Protein 3UJ3 (pdb70)

Sequence (124 aa):
LIGYVRVATNDQNTDLQRNALVCAGCEQIFEDKLSGTRTDRPGLKRALKRLQKGDTLVVWKLDRLGRSMKHLISLVGELRERGINFRSLTDSIDTSSPMGRFFFHVMGALAEVERELIIERTMA

B-factor: mean 146.4, std 37.63, range [63.36, 263.77]

Structure (mmCIF, N/CA/C/O backbone):
data_3UJ3
#
_entry.id   3UJ3
#
_cell.length_a   116.840
_cell.length_b   116.840
_cell.length_c   117.640
_cell.angle_alpha   90.00
_cell.angle_beta   90.00
_cell.angle_gamma   120.00
#
_symmetry.space_group_name_H-M   'P 62 2 2'
#
loop_
_atom_site.group_PDB
_atom_site.id
_atom_site.type_symbol
_atom_site.label_atom_id
_atom_site.label_alt_id
_atom_site.label_comp_id
_atom_site.label_asym_id
_atom_site.label_entity_id
_atom_site.label_seq_id
_atom_site.pdbx_PDB_ins_code
_atom_site.Cartn_x
_atom_site.Cartn_y
_atom_site.Cartn_z
_atom_site.occupancy
_atom_site.B_iso_or_equiv
_atom_site.auth_seq_id
_atom_site.auth_comp_id
_atom_site.auth_asym_id
_atom_site.auth_atom_id
_atom_site.pdbx_PDB_model_num
ATOM 1 N N . LEU A 1 2 ? 34.485 31.904 79.601 1.00 102.49 2 LEU X N 1
ATOM 2 C CA . LEU A 1 2 ? 34.609 30.669 78.769 1.00 113.09 2 LEU X CA 1
ATOM 3 C C . LEU A 1 2 ? 34.724 29.374 79.584 1.00 120.49 2 LEU X C 1
ATOM 4 O O . LEU A 1 2 ? 34.333 28.313 79.103 1.00 135.31 2 LEU X O 1
ATOM 9 N N . ILE A 1 3 ? 35.264 29.456 80.803 1.00 123.28 3 ILE X N 1
ATOM 10 C CA . ILE A 1 3 ? 35.442 28.270 81.662 1.00 113.61 3 ILE X CA 1
ATOM 11 C C . ILE A 1 3 ? 34.743 28.417 83.020 1.00 125.73 3 ILE X C 1
ATOM 12 O O . ILE A 1 3 ? 34.890 29.443 83.695 1.00 118.48 3 ILE X O 1
ATOM 17 N N . GLY A 1 4 ? 34.010 27.374 83.419 1.00 152.65 4 GLY X N 1
ATOM 18 C CA . GLY A 1 4 ? 33.170 27.407 84.622 1.00 156.58 4 GLY X CA 1
ATOM 19 C C . GLY A 1 4 ? 33.630 26.594 85.822 1.00 147.60 4 GLY X C 1
ATOM 20 O O . GLY A 1 4 ? 34.352 25.600 85.676 1.00 144.62 4 GLY X O 1
ATOM 21 N N . TYR A 1 5 ? 33.191 27.028 87.008 1.00 160.06 5 TYR X N 1
ATOM 22 C CA . TYR A 1 5 ? 33.534 26.391 88.287 1.00 143.75 5 TYR X CA 1
ATOM 23 C C . TYR A 1 5 ? 32.428 26.523 89.337 1.00 139.56 5 TYR X C 1
ATOM 24 O O . TYR A 1 5 ? 31.854 27.601 89.518 1.00 118.25 5 TYR X O 1
ATOM 33 N N . VAL A 1 6 ? 32.168 25.425 90.047 1.00 135.71 6 VAL X N 1
ATOM 34 C CA . VAL A 1 6 ? 31.091 25.359 91.041 1.00 156.68 6 VAL X CA 1
ATOM 35 C C . VAL A 1 6 ? 31.571 24.765 92.378 1.00 174.78 6 VAL X C 1
ATOM 36 O O . VAL A 1 6 ? 32.372 23.826 92.396 1.00 175.63 6 VAL X O 1
ATOM 40 N N . ARG A 1 7 ? 31.084 25.330 93.486 1.00 182.80 7 ARG X N 1
ATOM 41 C CA . ARG A 1 7 ? 31.484 24.918 94.837 1.00 169.36 7 ARG X CA 1
ATOM 42 C C . ARG A 1 7 ? 30.296 24.382 95.641 1.00 174.03 7 ARG X C 1
ATOM 43 O O . ARG A 1 7 ? 29.210 24.965 95.609 1.00 173.50 7 ARG X O 1
ATOM 51 N N . VAL A 1 8 ? 30.513 23.273 96.354 1.00 195.50 8 VAL X N 1
ATOM 52 C CA . VAL A 1 8 ? 29.463 22.617 97.154 1.00 205.29 8 VAL X CA 1
ATOM 53 C C . VAL A 1 8 ? 30.042 21.798 98.327 1.00 217.00 8 VAL X C 1
ATOM 54 O O . VAL A 1 8 ? 31.235 21.477 98.339 1.00 210.07 8 VAL X O 1
ATOM 58 N N . ALA A 1 9 ? 29.189 21.465 99.299 1.00 215.99 9 ALA X N 1
ATOM 59 C CA . ALA A 1 9 ? 29.596 20.762 100.524 1.00 194.22 9 ALA X CA 1
ATOM 60 C C . ALA A 1 9 ? 29.928 19.279 100.319 1.00 201.45 9 ALA X C 1
ATOM 61 O O . ALA A 1 9 ? 31.103 18.903 100.312 1.00 212.56 9 ALA X O 1
ATOM 63 N N . THR A 1 10 ? 28.899 18.445 100.166 1.00 201.08 10 THR X N 1
ATOM 64 C CA . THR A 1 10 ? 29.086 16.998 99.986 1.00 215.55 10 THR X CA 1
ATOM 65 C C . THR A 1 10 ? 28.062 16.358 99.035 1.00 218.06 10 THR X C 1
ATOM 66 O O . THR A 1 10 ? 28.310 15.282 98.485 1.00 215.33 10 THR X O 1
ATOM 70 N N . ASN A 1 11 ? 26.922 17.023 98.849 1.00 219.68 11 ASN X N 1
ATOM 71 C CA . ASN A 1 11 ? 25.887 16.556 97.925 1.00 217.36 11 ASN X CA 1
ATOM 72 C C . ASN A 1 11 ? 26.066 17.143 96.525 1.00 215.31 11 ASN X C 1
ATOM 73 O O . ASN A 1 11 ? 26.361 18.331 96.376 1.00 220.55 11 ASN X O 1
ATOM 78 N N . ASP A 1 12 ? 25.887 16.306 95.505 1.00 220.07 12 ASP X N 1
ATOM 79 C CA . ASP A 1 12 ? 26.186 16.706 94.125 1.00 223.31 12 ASP X CA 1
ATOM 80 C C . ASP A 1 12 ? 24.984 16.706 93.166 1.00 221.21 12 ASP X C 1
ATOM 81 O O . ASP A 1 12 ? 25.154 16.575 91.950 1.00 219.77 12 ASP X O 1
ATOM 86 N N . GLN A 1 13 ? 23.779 16.850 93.713 1.00 233.01 13 GLN X N 1
ATOM 87 C CA . GLN A 1 13 ? 22.570 16.946 92.888 1.00 220.35 13 GLN X CA 1
ATOM 88 C C . GLN A 1 13 ? 22.200 18.397 92.581 1.00 201.26 13 GLN X C 1
ATOM 89 O O . GLN A 1 13 ? 21.599 18.687 91.545 1.00 193.26 13 GLN X O 1
ATOM 95 N N . ASN A 1 14 ? 22.567 19.296 93.491 1.00 202.52 14 ASN X N 1
ATOM 96 C CA . ASN A 1 14 ? 22.327 20.729 93.329 1.00 195.52 14 ASN X CA 1
ATOM 97 C C . ASN A 1 14 ? 23.225 21.370 92.272 1.00 193.92 14 ASN X C 1
ATOM 98 O O . ASN A 1 14 ? 22.812 22.309 91.588 1.00 190.14 14 ASN X O 1
ATOM 103 N N . THR A 1 15 ? 24.448 20.856 92.146 1.00 191.10 15 THR X N 1
ATOM 104 C CA . THR A 1 15 ? 25.400 21.340 91.141 1.00 184.54 15 THR X CA 1
ATOM 105 C C . THR A 1 15 ? 24.970 21.006 89.713 1.00 179.90 15 THR X C 1
ATOM 106 O O . THR A 1 15 ? 25.404 21.659 88.766 1.00 165.87 15 THR X O 1
ATOM 110 N N . ASP A 1 16 ? 24.125 19.985 89.576 1.00 182.10 16 ASP X N 1
ATOM 111 C CA . ASP A 1 16 ? 23.615 19.552 88.277 1.00 187.86 16 ASP X CA 1
ATOM 112 C C . ASP A 1 16 ? 22.768 20.631 87.607 1.00 198.24 16 ASP X C 1
ATOM 113 O O . ASP A 1 16 ? 22.810 20.785 86.385 1.00 217.90 16 ASP X O 1
ATOM 118 N N . LEU A 1 17 ? 22.006 21.372 88.410 1.00 195.48 17 LEU X N 1
ATOM 119 C CA . LEU A 1 17 ? 21.216 22.495 87.904 1.00 198.13 17 LEU X CA 1
ATOM 120 C C . LEU A 1 17 ? 21.975 23.826 87.960 1.00 184.36 17 LEU X C 1
ATOM 121 O O . LEU A 1 17 ? 21.514 24.832 87.415 1.00 192.38 17 LEU X O 1
ATOM 126 N N . GLN A 1 18 ? 23.134 23.827 88.619 1.00 160.31 18 GLN X N 1
ATOM 127 C CA . GLN A 1 18 ? 24.085 24.930 88.491 1.00 149.94 18 GLN X CA 1
ATOM 128 C C . GLN A 1 18 ? 24.806 24.792 87.155 1.00 150.89 18 GLN X C 1
ATOM 129 O O . GLN A 1 18 ? 24.843 25.727 86.353 1.00 134.34 18 GLN X O 1
ATOM 135 N N . ARG A 1 19 ? 25.357 23.600 86.936 1.00 145.57 19 ARG X N 1
ATOM 136 C CA . ARG A 1 19 ? 26.030 23.212 85.702 1.00 144.62 19 ARG X CA 1
ATOM 137 C C . ARG A 1 19 ? 25.177 23.526 84.476 1.00 155.30 19 ARG X C 1
ATOM 138 O O . ARG A 1 19 ? 25.681 24.062 83.487 1.00 152.30 19 ARG X O 1
ATOM 146 N N . ASN A 1 20 ? 23.888 23.191 84.557 1.00 154.53 20 ASN X N 1
ATOM 147 C CA . ASN A 1 20 ? 22.918 23.458 83.493 1.00 170.36 20 ASN X CA 1
ATOM 148 C C . ASN A 1 20 ? 22.885 24.923 83.059 1.00 172.76 20 ASN X C 1
ATOM 149 O O . ASN A 1 20 ? 22.977 25.226 81.866 1.00 181.25 20 ASN X O 1
ATOM 154 N N . ALA A 1 21 ? 22.763 25.821 84.036 1.00 172.02 21 ALA X N 1
ATOM 155 C CA . ALA A 1 21 ? 22.664 27.256 83.772 1.00 160.83 21 ALA X CA 1
ATOM 156 C C . ALA A 1 21 ? 23.997 27.873 83.354 1.00 149.30 21 ALA X C 1
ATOM 157 O O . ALA A 1 21 ? 24.019 28.893 82.666 1.00 156.81 21 ALA X O 1
ATOM 159 N N . LEU A 1 22 ? 25.099 27.255 83.776 1.00 143.55 22 LEU X N 1
ATOM 160 C CA . LEU A 1 22 ? 26.432 27.676 83.350 1.00 130.48 22 LEU X CA 1
ATOM 161 C C . LEU A 1 22 ? 26.597 27.437 81.855 1.00 135.08 22 LEU X C 1
ATOM 162 O O . LEU A 1 22 ? 26.958 28.351 81.109 1.00 131.48 22 LEU X O 1
ATOM 167 N N . VAL A 1 23 ? 26.323 26.204 81.432 1.00 136.55 23 VAL X N 1
ATOM 168 C CA . VAL A 1 23 ? 26.365 25.811 80.026 1.00 137.57 23 VAL X CA 1
ATOM 169 C C . VAL A 1 23 ? 25.508 26.754 79.179 1.00 129.73 23 VAL X C 1
ATOM 170 O O . VAL A 1 23 ? 25.984 27.296 78.180 1.00 142.93 23 VAL X O 1
ATOM 174 N N . CYS A 1 24 ? 24.259 26.958 79.599 1.00 136.40 24 CYS X N 1
ATOM 175 C CA . CYS A 1 24 ? 23.332 27.869 78.922 1.00 142.49 24 CYS X CA 1
ATOM 176 C C . CYS A 1 24 ? 23.868 29.295 78.817 1.00 145.96 24 CYS X C 1
ATOM 177 O O . CYS A 1 24 ? 23.603 29.990 77.835 1.00 166.75 24 CYS X O 1
ATOM 180 N N . ALA A 1 25 ? 24.621 29.720 79.830 1.00 145.58 25 ALA X N 1
ATOM 181 C CA . ALA A 1 25 ? 25.227 31.050 79.848 1.00 145.21 25 ALA X CA 1
ATOM 182 C C . ALA A 1 25 ? 26.452 31.140 78.938 1.00 138.98 25 ALA X C 1
ATOM 183 O O . ALA A 1 25 ? 27.010 32.224 78.746 1.00 144.25 25 ALA X O 1
ATOM 185 N N . GLY A 1 26 ? 26.868 30.000 78.390 1.00 137.01 26 GLY X N 1
ATOM 186 C CA . GLY A 1 26 ? 27.945 29.960 77.406 1.00 149.75 26 GLY X CA 1
ATOM 187 C C . GLY A 1 26 ? 29.323 29.797 78.011 1.00 155.88 26 GLY X C 1
ATOM 188 O O . GLY A 1 26 ? 30.019 30.784 78.276 1.00 144.27 26 GLY X O 1
ATOM 189 N N . CYS A 1 27 ? 29.712 28.544 78.227 1.00 154.48 27 CYS X N 1
ATOM 190 C CA . CYS A 1 27 ? 31.046 28.208 78.716 1.00 145.12 27 CYS X CA 1
ATOM 191 C C . CYS A 1 27 ? 31.458 26.823 78.226 1.00 133.00 27 CYS X C 1
ATOM 192 O O . CYS A 1 27 ? 30.617 26.038 77.785 1.00 139.02 27 CYS X O 1
ATOM 195 N N . GLU A 1 28 ? 32.752 26.529 78.318 1.00 134.13 28 GLU X N 1
ATOM 196 C CA . GLU A 1 28 ? 33.324 25.349 77.681 1.00 140.01 28 GLU X CA 1
ATOM 197 C C . GLU A 1 28 ? 33.520 24.170 78.637 1.00 140.14 28 GLU X C 1
ATOM 198 O O . GLU A 1 28 ? 32.953 23.098 78.420 1.00 142.48 28 GLU X O 1
ATOM 204 N N . GLN A 1 29 ? 34.302 24.370 79.697 1.00 148.04 29 GLN X N 1
ATOM 205 C CA . GLN A 1 29 ? 34.753 23.251 80.532 1.00 153.38 29 GLN X CA 1
ATOM 206 C C . GLN A 1 29 ? 34.162 23.208 81.952 1.00 150.98 29 GLN X C 1
ATOM 207 O O . GLN A 1 29 ? 33.612 24.198 82.448 1.00 147.67 29 GLN X O 1
ATOM 213 N N . ILE A 1 30 ? 34.301 22.046 82.592 1.00 172.48 30 ILE X N 1
ATOM 214 C CA . ILE A 1 30 ? 33.680 21.749 83.885 1.00 178.32 30 ILE X CA 1
ATOM 215 C C . ILE A 1 30 ? 34.698 21.654 85.035 1.00 168.77 30 ILE X C 1
ATOM 216 O O . ILE A 1 30 ? 35.758 21.039 84.889 1.00 188.95 30 ILE X O 1
ATOM 221 N N . PHE A 1 31 ? 34.362 22.277 86.167 1.00 170.47 31 PHE X N 1
ATOM 222 C CA . PHE A 1 31 ? 35.144 22.175 87.407 1.00 174.63 31 PHE X CA 1
ATOM 223 C C . PHE A 1 31 ? 34.258 22.220 88.659 1.00 192.27 31 PHE X C 1
ATOM 224 O O . PHE A 1 31 ? 33.484 23.162 88.843 1.00 191.71 31 PHE X O 1
ATOM 232 N N . GLU A 1 32 ? 34.380 21.204 89.515 1.00 198.96 32 GLU X N 1
ATOM 233 C CA . GLU A 1 32 ? 33.620 21.144 90.774 1.00 194.54 32 GLU X CA 1
ATOM 234 C C . GLU A 1 32 ? 34.437 20.573 91.942 1.00 199.94 32 GLU X C 1
ATOM 235 O O . GLU A 1 32 ? 35.195 19.617 91.765 1.00 214.35 32 GLU X O 1
ATOM 241 N N . ASP 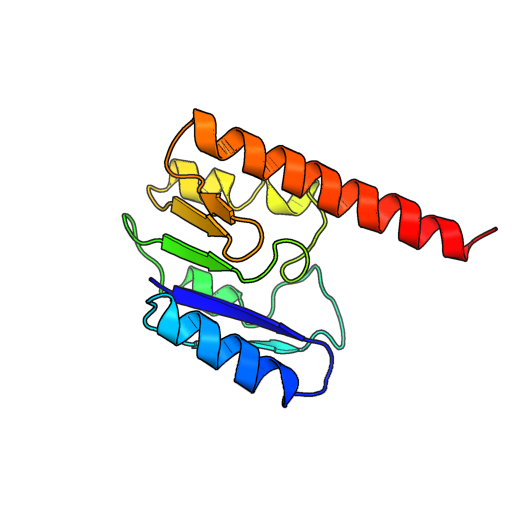A 1 33 ? 34.272 21.168 93.126 1.00 198.78 33 ASP X N 1
ATOM 242 C CA . ASP A 1 33 ? 35.062 20.810 94.315 1.00 188.64 33 ASP X CA 1
ATOM 243 C C . ASP A 1 33 ? 34.229 20.392 95.531 1.00 179.63 33 ASP X C 1
ATOM 244 O O . ASP A 1 33 ? 33.043 20.714 95.631 1.00 176.86 33 ASP X O 1
ATOM 249 N N . LYS A 1 34 ? 34.877 19.676 96.450 1.00 183.14 34 LYS X N 1
ATOM 250 C CA . LYS A 1 34 ? 34.320 19.369 97.767 1.00 179.78 34 LYS X CA 1
ATOM 251 C C . LYS A 1 34 ? 34.658 20.491 98.750 1.00 171.44 34 LYS X C 1
ATOM 252 O O . LYS A 1 34 ? 35.684 21.159 98.610 1.00 158.87 34 LYS X O 1
ATOM 258 N N . LEU A 1 35 ? 33.800 20.687 99.747 1.00 177.46 35 LEU X N 1
ATOM 259 C CA . LEU A 1 35 ? 34.046 21.690 100.781 1.00 187.56 35 LEU X CA 1
ATOM 260 C C . LEU A 1 35 ? 34.439 21.029 102.105 1.00 200.84 35 LEU X C 1
ATOM 261 O O . LEU A 1 35 ? 34.795 21.710 103.071 1.00 218.60 35 LEU X O 1
ATOM 266 N N . SER A 1 36 ? 34.387 19.697 102.133 1.00 206.55 36 SER X N 1
ATOM 267 C CA . SER A 1 36 ? 34.753 18.915 103.315 1.00 220.35 36 SER X CA 1
ATOM 268 C C . SER A 1 36 ? 36.257 18.983 103.595 1.00 230.98 36 SER X C 1
ATOM 269 O O . SER A 1 36 ? 37.054 18.268 102.979 1.00 239.82 36 SER X O 1
ATOM 272 N N . GLY A 1 37 ? 36.628 19.858 104.527 1.00 234.67 37 GLY X N 1
ATOM 273 C CA . GLY A 1 37 ? 38.027 20.102 104.871 1.00 232.67 37 GLY X CA 1
ATOM 274 C C . GLY A 1 37 ? 38.300 21.582 105.059 1.00 228.73 37 GLY X C 1
ATOM 275 O O . GLY A 1 37 ? 38.256 22.091 106.182 1.00 234.94 37 GLY X O 1
ATOM 276 N N . THR A 1 38 ? 38.579 22.270 103.951 1.00 225.55 38 THR X N 1
ATOM 277 C CA . THR A 1 38 ? 38.842 23.715 103.946 1.00 230.13 38 THR X CA 1
ATOM 278 C C . THR A 1 38 ? 38.183 24.394 102.740 1.00 228.32 38 THR X C 1
ATOM 279 O O . THR A 1 38 ? 38.216 23.860 101.628 1.00 220.02 38 THR X O 1
ATOM 283 N N . ARG A 1 39 ? 37.587 25.567 102.964 1.00 229.89 39 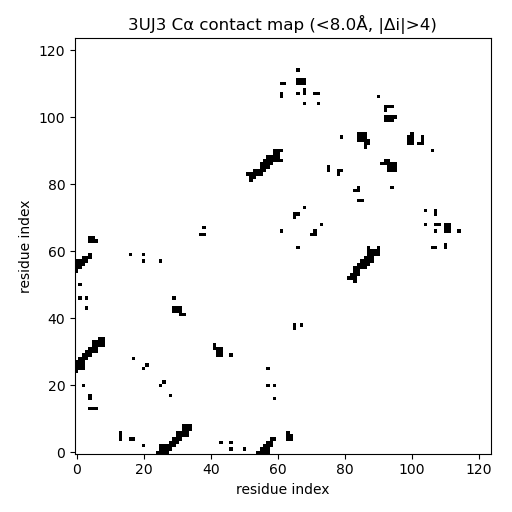ARG X N 1
ATOM 284 C CA . ARG A 1 39 ? 36.940 26.325 101.883 1.00 214.49 39 ARG X CA 1
ATOM 285 C C . ARG A 1 39 ? 37.774 27.517 101.388 1.00 223.33 39 ARG X C 1
ATOM 286 O O . ARG A 1 39 ? 37.403 28.184 100.414 1.00 240.69 39 ARG X O 1
ATOM 294 N N . THR A 1 40 ? 38.894 27.776 102.063 1.00 240.93 40 THR X N 1
ATOM 295 C CA . THR A 1 40 ? 39.832 28.830 101.655 1.00 224.65 40 THR X CA 1
ATOM 296 C C . THR A 1 40 ? 41.186 28.273 101.176 1.00 225.82 40 THR X C 1
ATOM 297 O O . THR A 1 40 ? 42.096 29.036 100.835 1.00 243.41 40 THR X O 1
ATOM 301 N N . ASP A 1 41 ? 41.303 26.944 101.150 1.00 221.10 41 ASP X N 1
ATOM 302 C CA . ASP A 1 41 ? 42.430 26.261 100.511 1.00 203.99 41 ASP X CA 1
ATOM 303 C C . ASP A 1 41 ? 41.943 25.533 99.256 1.00 194.61 41 ASP X C 1
ATOM 304 O O . ASP A 1 41 ? 41.225 24.532 99.345 1.00 202.81 41 ASP X O 1
ATOM 309 N N . ARG A 1 42 ? 42.345 26.042 98.093 1.00 197.70 42 ARG X N 1
ATOM 310 C CA . ARG A 1 42 ? 41.837 25.556 96.805 1.00 182.68 42 ARG X CA 1
ATOM 311 C C . ARG A 1 42 ? 42.281 24.130 96.458 1.00 187.11 42 ARG X C 1
ATOM 312 O O . ARG A 1 42 ? 43.471 23.811 96.519 1.00 182.07 42 ARG X O 1
ATOM 320 N N . PRO A 1 43 ? 41.310 23.268 96.105 1.00 182.31 43 PRO X N 1
ATOM 321 C CA . PRO A 1 43 ? 41.537 21.867 95.774 1.00 158.03 43 PRO X CA 1
ATOM 322 C C . PRO A 1 43 ? 41.657 21.639 94.272 1.00 133.61 43 PRO X C 1
ATOM 323 O O . PRO A 1 43 ? 42.759 21.700 93.729 1.00 141.51 43 PRO X O 1
ATOM 327 N N . GLY A 1 44 ? 40.530 21.379 93.614 1.00 137.36 44 GLY X N 1
ATOM 328 C CA . GLY A 1 44 ? 40.494 21.198 92.163 1.00 137.63 44 GLY X CA 1
ATOM 329 C C . GLY A 1 44 ? 40.225 22.490 91.411 1.00 117.72 44 GLY X C 1
ATOM 330 O O . GLY A 1 44 ? 39.808 22.467 90.254 1.00 119.13 44 GLY X O 1
ATOM 331 N N . LEU A 1 45 ? 40.442 23.616 92.087 1.00 130.81 45 LEU X N 1
ATOM 332 C CA . LEU A 1 45 ? 40.408 24.932 91.459 1.00 115.02 45 LEU X CA 1
ATOM 333 C C . LEU A 1 45 ? 41.784 25.209 90.873 1.00 99.92 45 LEU X C 1
ATOM 334 O O . LEU A 1 45 ? 41.927 25.992 89.935 1.00 103.56 45 LEU X O 1
ATOM 339 N N . LYS A 1 46 ? 42.794 24.556 91.446 1.00 109.10 46 LYS X N 1
ATOM 340 C CA . LYS A 1 46 ? 44.170 24.645 90.967 1.00 114.89 46 LYS X CA 1
ATOM 341 C C . LYS A 1 46 ? 44.265 24.286 89.484 1.00 119.01 46 LYS X C 1
ATOM 342 O O . LYS A 1 46 ? 45.012 24.924 88.736 1.00 119.56 46 LYS X O 1
ATOM 348 N N . ARG A 1 47 ? 43.496 23.278 89.067 1.00 114.66 47 ARG X N 1
ATOM 349 C CA . ARG A 1 47 ? 43.413 22.885 87.657 1.00 103.83 47 ARG X CA 1
ATOM 350 C C . ARG A 1 47 ? 42.717 23.928 86.774 1.00 102.83 47 ARG X C 1
ATOM 351 O O . ARG A 1 47 ? 42.945 23.965 85.560 1.00 120.90 47 ARG X O 1
ATOM 359 N N . ALA A 1 48 ? 41.873 24.766 87.376 1.00 96.58 48 ALA X N 1
ATOM 360 C CA . ALA A 1 48 ? 41.191 25.834 86.638 1.00 102.12 48 ALA X CA 1
ATOM 361 C C . ALA A 1 48 ? 42.151 26.969 86.279 1.00 97.14 48 ALA X C 1
ATOM 362 O O . ALA A 1 48 ? 41.985 27.635 85.258 1.00 123.69 48 ALA X O 1
ATOM 364 N N . LEU A 1 49 ? 43.152 27.178 87.127 1.00 101.96 49 LEU X N 1
ATOM 365 C CA . LEU A 1 49 ? 44.198 28.159 86.870 1.00 104.98 49 LEU X CA 1
ATOM 366 C C . LEU A 1 49 ? 45.171 27.629 85.819 1.00 104.13 49 LEU X C 1
ATOM 367 O O . LEU A 1 49 ? 45.836 28.405 85.132 1.00 123.99 49 LEU X O 1
ATOM 372 N N . LYS A 1 50 ? 45.239 26.302 85.704 1.00 99.25 50 LYS X N 1
ATOM 373 C CA . LYS A 1 50 ? 46.116 25.621 84.751 1.00 104.52 50 LYS X CA 1
ATOM 374 C C . LYS A 1 50 ? 45.591 25.752 83.319 1.00 114.48 50 LYS X C 1
ATOM 375 O O . LYS A 1 50 ? 46.295 26.254 82.440 1.00 134.97 50 LYS X O 1
ATOM 381 N N . ARG A 1 51 ? 44.355 25.306 83.099 1.00 112.70 51 ARG X N 1
ATOM 382 C CA . ARG A 1 51 ? 43.730 25.334 81.772 1.00 117.86 51 ARG X CA 1
ATOM 383 C C . ARG A 1 51 ? 43.121 26.702 81.406 1.00 129.46 51 ARG X C 1
ATOM 384 O O . ARG A 1 51 ? 42.081 26.765 80.741 1.00 147.81 51 ARG X O 1
ATOM 392 N N . LEU A 1 52 ? 43.773 27.788 81.824 1.00 111.32 52 LEU X N 1
ATOM 393 C CA . LEU A 1 52 ? 43.280 29.141 81.543 1.00 113.06 52 LEU X CA 1
ATOM 394 C C . LEU A 1 52 ? 44.370 30.045 80.960 1.00 122.12 52 LEU X C 1
ATOM 395 O O . LEU A 1 52 ? 45.483 30.105 81.493 1.00 124.24 52 LEU X O 1
ATOM 400 N N . GLN A 1 53 ? 44.041 30.746 79.872 1.00 135.38 53 GLN X N 1
ATOM 401 C CA . GLN A 1 53 ? 45.005 31.608 79.171 1.00 127.58 53 GLN X CA 1
ATOM 402 C C . GLN A 1 53 ? 44.471 33.014 78.864 1.00 124.49 53 GLN X C 1
ATOM 403 O O . GLN A 1 53 ? 43.254 33.242 78.866 1.00 115.94 53 GLN X O 1
ATOM 409 N N . LYS A 1 54 ? 45.401 33.933 78.583 1.00 131.51 54 LYS X N 1
ATOM 410 C CA . LYS A 1 54 ? 45.111 35.355 78.350 1.00 117.84 54 LYS X CA 1
ATOM 411 C C . LYS A 1 54 ? 43.961 35.591 77.369 1.00 119.39 54 LYS X C 1
ATOM 412 O O . LYS A 1 54 ? 43.833 34.886 76.367 1.00 115.36 54 LYS X O 1
ATOM 418 N N . GLY A 1 55 ? 43.127 36.581 77.678 1.00 108.62 55 GLY X N 1
ATOM 419 C CA . GLY A 1 55 ? 41.985 36.933 76.839 1.00 120.26 55 GLY X CA 1
ATOM 420 C C . GLY A 1 55 ? 40.704 36.225 77.238 1.00 134.72 55 GLY X C 1
ATOM 421 O O . GLY A 1 55 ? 39.610 36.782 77.099 1.00 144.63 55 GLY X O 1
ATOM 422 N N . ASP A 1 56 ? 40.844 34.997 77.740 1.00 123.83 56 ASP X N 1
ATOM 423 C CA . ASP A 1 56 ? 39.708 34.170 78.148 1.00 114.64 56 ASP X CA 1
ATOM 424 C C . ASP A 1 56 ? 39.041 34.751 79.397 1.00 105.66 56 ASP X C 1
ATOM 425 O O . ASP A 1 56 ? 39.515 35.750 79.944 1.00 122.04 56 ASP X O 1
ATOM 430 N N . THR A 1 57 ? 37.941 34.143 79.841 1.00 105.75 57 THR X N 1
ATOM 431 C CA . THR A 1 57 ? 37.224 34.637 81.027 1.00 107.61 57 THR X CA 1
ATOM 432 C C . THR A 1 57 ? 36.877 33.574 82.070 1.00 114.17 57 THR X C 1
ATOM 433 O O . THR A 1 57 ? 37.168 32.386 81.890 1.00 126.49 57 THR X O 1
ATOM 437 N N . LEU A 1 58 ? 36.257 34.021 83.163 1.00 122.44 58 LEU X N 1
ATOM 438 C CA . LEU A 1 58 ? 35.874 33.153 84.274 1.00 116.04 58 LEU X CA 1
ATOM 439 C C . LEU A 1 58 ? 34.375 33.152 84.534 1.00 115.05 58 LEU X C 1
ATOM 440 O O . LEU A 1 58 ? 33.722 34.199 84.494 1.00 122.64 58 LEU X O 1
ATOM 445 N N . VAL A 1 59 ? 33.846 31.966 84.819 1.00 128.09 59 VAL X N 1
ATOM 446 C CA . VAL A 1 59 ? 32.416 31.782 85.057 1.00 131.18 59 VAL X CA 1
ATOM 447 C C . VAL A 1 59 ? 32.155 31.486 86.535 1.00 134.53 59 VAL X C 1
ATOM 448 O O . VAL A 1 59 ? 32.717 30.544 87.103 1.00 155.43 59 VAL X O 1
ATOM 452 N N . VAL A 1 60 ? 31.306 32.310 87.147 1.00 140.59 60 VAL X N 1
ATOM 453 C CA . VAL A 1 60 ? 30.922 32.153 88.547 1.00 133.48 60 VAL X CA 1
ATOM 454 C C . VAL A 1 60 ? 29.436 32.443 88.735 1.00 124.16 60 VAL X C 1
ATOM 455 O O . VAL A 1 60 ? 28.947 33.510 88.352 1.00 132.59 60 VAL X O 1
ATOM 459 N N . TRP A 1 61 ? 28.730 31.473 89.313 1.00 124.07 61 TRP X N 1
ATOM 460 C CA . TRP A 1 61 ? 27.325 31.627 89.678 1.00 126.47 61 TRP X CA 1
ATOM 461 C C . TRP A 1 61 ? 27.181 32.726 90.702 1.00 139.16 61 TRP X C 1
ATOM 462 O O . TR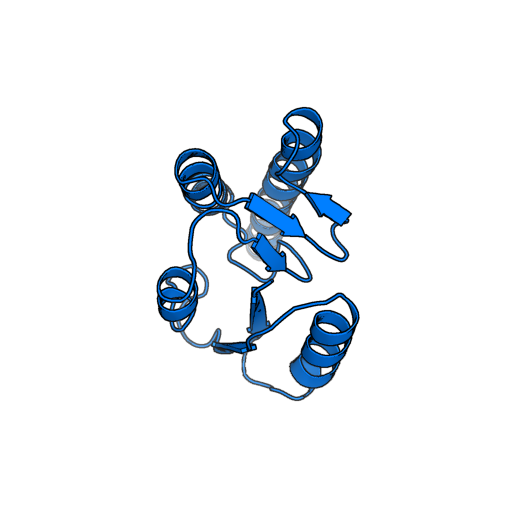P A 1 61 ? 26.576 33.764 90.424 1.00 145.20 61 TRP X O 1
ATOM 473 N N . LYS A 1 62 ? 27.749 32.506 91.888 1.00 143.30 62 LYS X N 1
ATOM 474 C CA . LYS A 1 62 ? 27.777 33.505 92.959 1.00 132.93 62 LYS X CA 1
ATOM 475 C C . LYS A 1 62 ? 29.177 33.643 93.560 1.00 123.24 62 LYS X C 1
ATOM 476 O O . LYS A 1 62 ? 29.874 32.639 93.777 1.00 121.96 62 LYS X O 1
ATOM 482 N N . LEU A 1 63 ? 29.576 34.891 93.819 1.00 114.02 63 LEU X N 1
ATOM 483 C CA . LEU A 1 63 ? 30.877 35.209 94.423 1.00 113.83 63 LEU X CA 1
ATOM 484 C C . LEU A 1 63 ? 31.137 34.429 95.708 1.00 128.80 63 LEU X C 1
ATOM 485 O O . LEU A 1 63 ? 32.254 33.954 95.947 1.00 117.62 63 LEU X O 1
ATOM 490 N N . ASP A 1 64 ? 30.090 34.319 96.525 1.00 130.17 64 ASP X N 1
ATOM 491 C CA . ASP A 1 64 ? 30.135 33.617 97.804 1.00 126.54 64 ASP X CA 1
ATOM 492 C C . ASP A 1 64 ? 30.601 32.174 97.648 1.00 138.61 64 ASP X C 1
ATOM 493 O O . ASP A 1 64 ? 31.462 31.7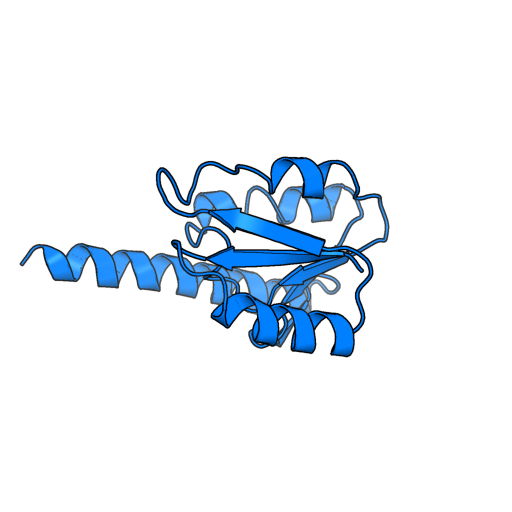09 98.402 1.00 132.37 64 ASP X O 1
ATOM 498 N N . ARG A 1 65 ? 30.045 31.478 96.658 1.00 134.83 65 ARG X N 1
ATOM 499 C CA . ARG A 1 65 ? 30.456 30.112 96.358 1.00 135.90 65 ARG X CA 1
ATOM 500 C C . ARG A 1 65 ? 31.773 30.126 95.587 1.00 135.74 65 ARG X C 1
ATOM 501 O O . ARG A 1 65 ? 31.810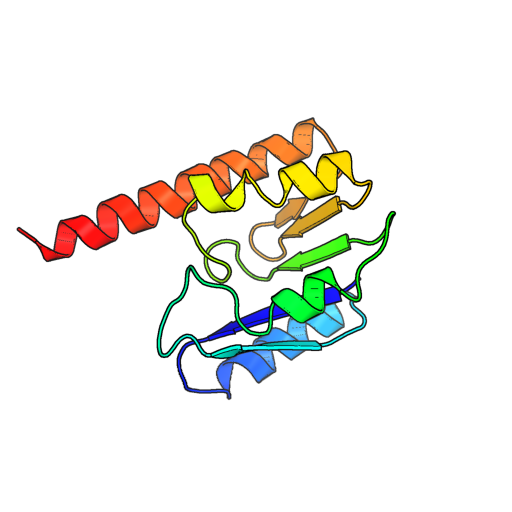 29.830 94.397 1.00 122.72 65 ARG X O 1
ATOM 509 N N . LEU A 1 66 ?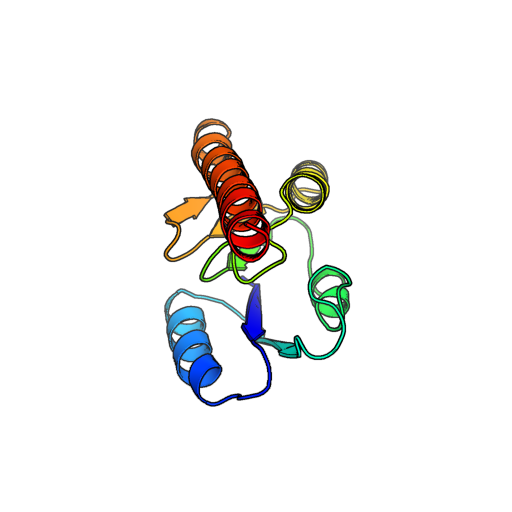 32.847 30.481 96.295 1.00 158.14 66 LEU X N 1
ATOM 510 C CA . LEU A 1 66 ? 34.180 30.649 95.711 1.00 137.77 66 LEU X CA 1
ATOM 511 C C . LEU A 1 66 ? 35.280 30.755 96.780 1.00 156.25 66 LEU X C 1
ATOM 512 O O . LEU A 1 66 ? 36.383 30.224 96.591 1.00 141.48 66 LEU X O 1
ATOM 517 N N . GLY A 1 67 ? 34.980 31.449 97.882 1.00 184.00 67 GLY X N 1
ATOM 518 C CA . GLY A 1 67 ? 35.945 31.661 98.973 1.00 174.73 67 GLY X CA 1
ATOM 519 C C . GLY A 1 67 ? 35.524 32.693 100.014 1.00 158.90 67 GLY X C 1
ATOM 520 O O . GLY A 1 67 ? 35.837 32.547 101.203 1.00 154.99 67 GLY X O 1
ATOM 521 N N . ARG A 1 68 ? 34.844 33.745 99.544 1.00 163.67 68 ARG X N 1
ATOM 522 C CA . ARG A 1 68 ? 34.197 34.786 100.375 1.00 139.51 68 ARG X CA 1
ATOM 523 C C . ARG A 1 68 ? 35.137 35.808 101.035 1.00 117.43 68 ARG X C 1
ATOM 524 O O . ARG A 1 68 ? 34.802 36.994 101.126 1.00 108.70 68 ARG X O 1
ATOM 532 N N . SER A 1 69 ? 36.293 35.340 101.499 1.00 131.87 69 SER X N 1
ATOM 533 C CA . SER A 1 69 ? 37.302 36.196 102.124 1.00 122.78 69 SER X CA 1
ATOM 534 C C . SER A 1 69 ? 37.871 37.189 101.111 1.00 113.52 69 SER X C 1
ATOM 535 O O . SER A 1 69 ? 38.740 36.826 100.306 1.00 116.85 69 SER X O 1
ATOM 538 N N . MET A 1 70 ? 37.383 38.433 101.151 1.00 114.65 70 MET X N 1
ATOM 539 C CA . MET A 1 70 ? 37.728 39.432 100.121 1.00 117.01 70 MET X CA 1
ATOM 540 C C . MET A 1 70 ? 39.208 39.844 100.119 1.00 116.68 70 MET X C 1
ATOM 541 O O . MET A 1 70 ? 39.712 40.354 99.115 1.00 126.65 70 MET X O 1
ATOM 546 N N . LYS A 1 71 ? 39.894 39.628 101.240 1.00 124.81 71 LYS X N 1
ATOM 547 C CA . LYS A 1 71 ? 41.347 39.790 101.291 1.00 132.10 71 LYS X CA 1
ATOM 548 C C . LYS A 1 71 ? 41.988 38.792 100.326 1.00 129.48 71 LYS X C 1
ATOM 549 O O . LYS A 1 71 ? 42.875 39.147 99.535 1.00 119.25 71 LYS X O 1
ATOM 555 N N . HIS A 1 72 ? 41.505 37.551 100.393 1.00 129.42 72 HIS X N 1
ATOM 556 C CA . HIS A 1 72 ? 41.976 36.463 99.549 1.00 134.06 72 HIS X CA 1
ATOM 557 C C . HIS A 1 72 ? 41.409 36.549 98.147 1.00 128.85 72 HIS X C 1
ATOM 558 O O . HIS A 1 72 ? 42.075 36.165 97.181 1.00 134.90 72 HIS X O 1
ATOM 565 N N . LEU A 1 73 ? 40.182 37.059 98.019 1.00 127.68 73 LEU X N 1
ATOM 566 C CA . LEU A 1 73 ? 39.536 37.204 96.708 1.00 113.33 73 LEU X CA 1
ATOM 567 C C . LEU A 1 73 ? 40.212 38.247 95.822 1.00 112.01 73 LEU X C 1
ATOM 568 O O . LEU A 1 73 ? 40.825 37.894 94.814 1.00 116.46 73 LEU X O 1
ATOM 573 N N . ILE A 1 74 ? 40.104 39.521 96.206 1.00 107.05 74 ILE X N 1
ATOM 574 C CA . ILE A 1 74 ? 40.742 40.631 95.482 1.00 114.28 74 ILE X CA 1
ATOM 575 C C . ILE A 1 74 ? 42.187 40.303 95.080 1.00 119.99 74 ILE X C 1
ATOM 576 O O . ILE A 1 74 ? 42.587 40.536 93.936 1.00 123.20 74 ILE X O 1
ATOM 581 N N . SER A 1 75 ? 42.950 39.736 96.012 1.00 123.88 75 SER X N 1
ATOM 582 C CA . SER A 1 75 ? 44.339 39.364 95.753 1.00 137.15 75 SER X CA 1
ATOM 583 C C . SER A 1 75 ? 44.436 38.036 94.988 1.00 139.86 75 SER X C 1
ATOM 584 O O . SER A 1 75 ? 45.107 37.096 95.425 1.00 139.75 75 SER X O 1
ATOM 587 N N . LEU A 1 76 ? 43.763 37.976 93.840 1.00 123.52 76 LEU X N 1
ATOM 588 C CA . LEU A 1 76 ? 43.715 36.775 93.002 1.00 125.21 76 LEU X CA 1
ATOM 589 C C . LEU A 1 76 ? 43.134 37.125 91.636 1.00 113.44 76 LEU X C 1
ATOM 590 O O . LEU A 1 76 ? 43.769 36.910 90.599 1.00 108.75 76 LEU X O 1
ATOM 595 N N . VAL A 1 77 ? 41.912 37.650 91.657 1.00 106.79 77 VAL X N 1
ATOM 596 C CA . VAL A 1 77 ? 41.242 38.146 90.463 1.00 105.98 77 VAL X CA 1
ATOM 597 C C . VAL A 1 77 ? 42.020 39.334 89.890 1.00 116.90 77 VAL X C 1
ATOM 598 O O . VAL A 1 77 ? 42.182 39.450 88.673 1.00 116.53 77 VAL X O 1
ATOM 602 N N . GLY A 1 78 ? 42.518 40.194 90.780 1.00 113.77 78 GLY X N 1
ATOM 603 C CA . GLY A 1 78 ? 43.351 41.329 90.396 1.00 119.68 78 GLY X CA 1
ATOM 604 C C . GLY A 1 78 ? 44.674 40.909 89.774 1.00 122.86 78 GLY X C 1
ATOM 605 O O . GLY A 1 78 ? 45.310 41.692 89.061 1.00 117.80 78 GLY X O 1
ATOM 606 N N . GLU A 1 79 ? 45.090 39.674 90.051 1.00 119.87 79 GLU X N 1
ATOM 607 C CA . GLU A 1 79 ? 46.302 39.116 89.458 1.00 116.31 79 GLU X CA 1
ATOM 608 C C . GLU A 1 79 ? 46.061 38.704 88.004 1.00 114.03 79 GLU X C 1
ATOM 609 O O . GLU A 1 79 ? 46.969 38.776 87.172 1.00 122.82 79 GLU X O 1
ATOM 615 N N . LEU A 1 80 ? 44.837 38.267 87.711 1.00 109.10 80 LEU X N 1
ATOM 616 C CA . LEU A 1 80 ? 44.429 37.952 86.342 1.00 108.22 80 LEU X CA 1
ATOM 617 C C . LEU A 1 80 ? 44.251 39.235 85.552 1.00 108.83 80 LEU X C 1
ATOM 618 O O . LEU A 1 80 ? 44.590 39.303 84.372 1.00 116.22 80 LEU X O 1
ATOM 623 N N . ARG A 1 81 ? 43.697 40.240 86.224 1.00 112.49 81 ARG X N 1
ATOM 624 C CA . ARG A 1 81 ? 43.555 41.590 85.699 1.00 122.54 81 ARG X CA 1
ATOM 625 C C . ARG A 1 81 ? 44.881 42.096 85.122 1.00 132.64 81 ARG X C 1
ATOM 626 O O . ARG A 1 81 ? 44.897 42.773 84.092 1.00 151.96 81 ARG X O 1
ATOM 634 N N . GLU A 1 82 ? 45.984 41.754 85.789 1.00 138.45 82 GLU X N 1
ATOM 635 C CA . GLU A 1 82 ? 47.329 42.096 85.318 1.00 137.50 82 GLU X CA 1
ATOM 636 C C . GLU A 1 82 ? 48.000 40.927 84.589 1.00 123.16 82 GLU X C 1
ATOM 637 O O . GLU A 1 82 ? 49.197 40.970 84.296 1.00 125.20 82 GLU X O 1
ATOM 643 N N . ARG A 1 83 ? 47.218 39.888 84.305 1.00 115.14 83 ARG X N 1
ATOM 644 C CA . ARG A 1 83 ? 47.673 38.762 83.493 1.00 126.41 83 ARG X CA 1
ATOM 645 C C . ARG A 1 83 ? 46.944 38.742 82.142 1.00 129.59 83 ARG X C 1
ATOM 646 O O . ARG A 1 83 ? 47.217 37.893 81.286 1.00 136.56 83 ARG X O 1
ATOM 654 N N . GLY A 1 84 ? 46.016 39.681 81.963 1.00 132.33 84 GLY X N 1
ATOM 655 C CA . GLY A 1 84 ? 45.297 39.846 80.699 1.00 139.47 84 GLY X CA 1
ATOM 656 C C . GLY A 1 84 ? 43.986 39.086 80.601 1.00 135.86 84 GLY X C 1
ATOM 657 O O . GLY A 1 84 ? 43.287 39.169 79.588 1.00 150.00 84 GLY X O 1
ATOM 658 N N . ILE A 1 85 ? 43.654 38.345 81.655 1.00 117.33 85 ILE X N 1
ATOM 659 C CA . ILE A 1 85 ? 42.425 37.548 81.704 1.00 112.93 85 ILE X CA 1
ATOM 660 C C . ILE A 1 85 ? 41.365 38.187 82.619 1.00 118.85 85 ILE X C 1
ATOM 661 O O . ILE A 1 85 ? 41.659 38.581 83.753 1.00 119.80 85 ILE X O 1
ATOM 666 N N . ASN A 1 86 ? 40.139 38.299 82.106 1.00 119.03 86 ASN X N 1
ATOM 667 C CA . ASN A 1 86 ? 39.034 38.936 82.835 1.00 125.19 86 ASN X CA 1
ATOM 668 C C . ASN A 1 86 ? 38.058 37.944 83.467 1.00 124.76 86 ASN X C 1
ATOM 669 O O . ASN A 1 86 ? 38.191 36.735 83.286 1.00 116.21 86 ASN X O 1
ATOM 674 N N . PHE A 1 87 ? 37.080 38.466 84.209 1.00 144.39 87 PHE X N 1
ATOM 675 C CA . PHE A 1 87 ? 36.142 37.634 84.969 1.00 138.38 87 PHE X CA 1
ATOM 676 C C . PHE A 1 87 ? 34.744 38.245 85.085 1.00 140.47 87 PHE X C 1
ATOM 677 O O . PHE A 1 87 ? 34.592 39.444 85.339 1.00 141.57 87 PHE X O 1
ATOM 685 N N . ARG A 1 88 ? 33.735 37.393 84.906 1.00 141.53 88 ARG X N 1
ATOM 686 C CA . ARG A 1 88 ? 32.336 37.789 85.013 1.00 145.74 88 ARG X CA 1
ATOM 687 C C . ARG A 1 88 ? 31.619 36.921 86.048 1.00 117.94 88 ARG X C 1
ATOM 688 O O . ARG A 1 88 ? 31.912 35.729 86.183 1.00 116.59 88 ARG X O 1
ATOM 696 N N . SER A 1 89 ? 30.683 37.529 86.773 1.00 128.11 89 SER X N 1
ATOM 697 C CA . SER A 1 89 ? 29.866 36.823 87.762 1.00 146.97 89 SER X CA 1
ATOM 698 C C . SER A 1 89 ? 28.398 36.818 87.328 1.00 130.89 89 SER X C 1
ATOM 699 O O . SER A 1 89 ? 27.827 37.871 87.025 1.00 132.91 89 SER X O 1
ATOM 702 N N . LEU A 1 90 ? 27.801 35.627 87.305 1.00 127.27 90 LEU X N 1
ATOM 703 C CA . LEU A 1 90 ? 26.492 35.403 86.679 1.00 135.57 90 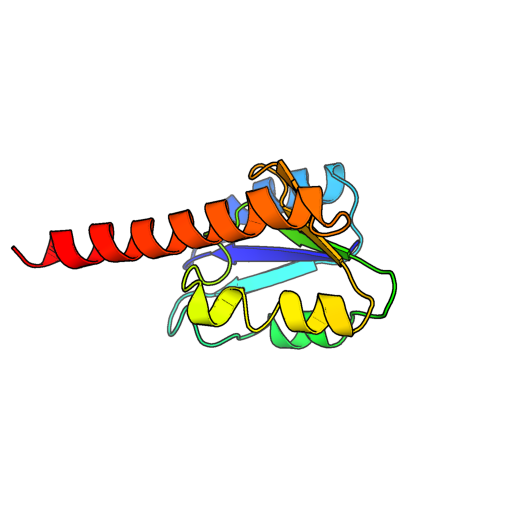LEU X CA 1
ATOM 704 C C . LEU A 1 90 ? 25.316 36.105 87.360 1.00 145.80 90 LEU X C 1
ATOM 705 O O . LEU A 1 90 ? 24.929 37.198 86.948 1.00 156.55 90 LEU X O 1
ATOM 710 N N . THR A 1 91 ? 24.744 35.474 88.384 1.00 145.22 91 THR X N 1
ATOM 711 C CA . THR A 1 91 ? 23.584 36.047 89.070 1.00 135.76 91 THR X CA 1
ATOM 712 C C . THR A 1 91 ? 23.979 37.182 90.019 1.00 135.65 91 THR X C 1
ATOM 713 O O . THR A 1 91 ? 23.119 37.901 90.530 1.00 147.34 91 THR X O 1
ATOM 717 N N . ASP A 1 92 ? 25.283 37.337 90.243 1.00 132.45 92 ASP X N 1
ATOM 718 C CA . ASP A 1 92 ? 25.820 38.540 90.873 1.00 136.67 92 ASP X CA 1
ATOM 719 C C . ASP A 1 92 ? 25.726 39.691 89.873 1.00 141.77 92 ASP X C 1
ATOM 720 O O . ASP A 1 92 ? 25.568 40.851 90.260 1.00 147.21 92 ASP X O 1
ATOM 725 N N . SER A 1 93 ? 25.837 39.342 88.589 1.00 140.44 93 SER X N 1
ATOM 726 C CA . SER A 1 93 ? 25.631 40.258 87.456 1.00 139.63 93 SER X CA 1
ATOM 727 C C . SER A 1 93 ? 26.753 41.285 87.264 1.00 138.65 93 SER X C 1
ATOM 728 O O . SER A 1 93 ? 26.487 42.450 86.953 1.00 133.56 93 SER X O 1
ATOM 731 N N . ILE A 1 94 ? 28.003 40.852 87.429 1.00 138.98 94 ILE X N 1
ATOM 732 C CA . ILE A 1 94 ? 29.147 41.772 87.365 1.00 148.69 94 ILE X CA 1
ATOM 733 C C . ILE A 1 94 ? 30.302 41.243 86.511 1.00 136.61 94 ILE X C 1
ATOM 734 O O . ILE A 1 94 ? 30.631 40.060 86.569 1.00 149.37 94 ILE X O 1
ATOM 739 N N . ASP A 1 95 ? 30.911 42.136 85.730 1.00 148.48 95 ASP X N 1
ATOM 740 C CA . ASP A 1 95 ? 32.143 41.838 84.993 1.00 152.61 95 ASP X CA 1
ATOM 741 C C . ASP A 1 95 ? 33.318 42.652 85.543 1.00 150.01 95 ASP X C 1
ATOM 742 O O . ASP A 1 95 ? 33.118 43.686 86.186 1.00 155.81 95 ASP X O 1
ATOM 747 N N . THR A 1 96 ? 34.537 42.183 85.285 1.00 139.99 96 THR X N 1
ATOM 748 C CA . THR A 1 96 ? 35.751 42.921 85.651 1.00 128.55 96 THR X CA 1
ATOM 749 C C . THR A 1 96 ? 36.351 43.611 84.429 1.00 129.40 96 THR X C 1
ATOM 750 O O . THR A 1 96 ? 37.298 44.392 84.543 1.00 128.47 96 THR X O 1
ATOM 754 N N . SER A 1 97 ? 35.778 43.311 83.267 1.00 131.96 97 SER X N 1
ATOM 755 C CA . SER A 1 97 ? 36.253 43.799 81.974 1.00 128.53 97 SER X CA 1
ATOM 756 C C . SER A 1 97 ? 36.476 45.313 81.943 1.00 134.94 97 SER X C 1
ATOM 757 O O . SER A 1 97 ? 37.546 45.781 81.540 1.00 136.30 97 SER X O 1
ATOM 760 N N . SER A 1 98 ? 35.468 46.067 82.379 1.00 125.72 98 SER X N 1
ATOM 761 C CA . SER A 1 98 ? 35.551 47.524 82.427 1.00 132.92 98 SER X CA 1
ATOM 762 C C . SER A 1 98 ? 35.945 48.014 83.826 1.00 125.25 98 SER X C 1
ATOM 763 O O . SER A 1 98 ? 35.619 47.360 84.817 1.00 113.27 98 SER X O 1
ATOM 766 N N . PRO A 1 99 ? 36.664 49.157 83.907 1.00 141.64 99 PRO X N 1
ATOM 767 C CA . PRO A 1 99 ? 37.038 49.773 85.190 1.00 142.39 99 PRO X CA 1
ATOM 768 C C . PRO A 1 99 ? 35.818 50.188 86.011 1.00 139.75 99 PRO X C 1
ATOM 769 O O . PRO A 1 99 ? 35.810 50.026 87.237 1.00 144.29 99 PRO X O 1
ATOM 773 N N . MET A 1 100 ? 34.806 50.724 85.329 1.00 143.54 100 MET X N 1
ATOM 774 C CA . MET A 1 100 ? 33.502 51.000 85.929 1.00 135.42 100 MET X CA 1
ATOM 775 C C . MET A 1 100 ? 32.882 49.708 86.460 1.00 102.89 100 MET X C 1
ATOM 776 O O . MET A 1 100 ? 32.203 49.710 87.483 1.00 95.31 100 MET X O 1
ATOM 781 N N . GLY A 1 101 ? 33.141 48.608 85.755 1.00 115.66 101 GLY X N 1
ATOM 782 C CA . GLY A 1 101 ? 32.602 47.298 86.100 1.00 110.04 101 GLY X CA 1
ATOM 783 C C . GLY A 1 101 ? 33.274 46.654 87.294 1.00 95.56 101 GLY X C 1
ATOM 784 O O . GLY A 1 101 ? 32.614 45.974 88.079 1.00 93.57 101 GLY X O 1
ATOM 785 N N . ARG A 1 102 ? 34.584 46.865 87.429 1.00 101.59 102 ARG X N 1
ATOM 786 C CA . ARG A 1 102 ? 35.357 46.318 88.550 1.00 99.27 102 ARG X CA 1
ATOM 787 C C . ARG A 1 102 ? 34.769 46.776 89.877 1.00 86.44 102 ARG X C 1
ATOM 788 O O . ARG A 1 102 ? 34.879 46.080 90.885 1.00 95.83 102 ARG X O 1
ATOM 796 N N . PHE A 1 103 ? 34.139 47.948 89.856 1.00 99.99 103 PHE X N 1
ATOM 797 C CA . PHE A 1 103 ? 33.555 48.546 91.049 1.00 94.84 103 PHE X CA 1
ATOM 798 C C . PHE A 1 103 ? 32.478 47.679 91.699 1.00 98.91 103 PHE X C 1
ATOM 799 O O . PHE A 1 103 ? 32.666 47.230 92.831 1.00 100.69 103 PHE X O 1
ATOM 807 N N . PHE A 1 104 ? 31.373 47.425 90.988 1.00 100.33 104 PHE X N 1
ATOM 808 C CA . PHE A 1 104 ? 30.305 46.557 91.507 1.00 93.19 104 PHE X CA 1
ATOM 809 C C . PHE A 1 104 ? 30.915 45.281 92.074 1.00 99.59 104 PHE X C 1
ATOM 810 O O . PHE A 1 104 ? 30.441 44.751 93.078 1.00 105.07 104 PHE X O 1
ATOM 818 N N . PHE A 1 105 ? 31.968 44.797 91.416 1.00 89.24 105 PHE X N 1
ATOM 819 C CA . PHE A 1 105 ? 32.656 43.579 91.827 1.00 89.10 105 PHE X CA 1
ATOM 820 C C . PHE A 1 105 ? 33.168 43.668 93.261 1.00 96.19 105 PHE X C 1
ATOM 821 O O . PHE A 1 105 ? 32.678 42.953 94.137 1.00 111.27 105 PHE X O 1
ATOM 829 N N . HIS A 1 106 ? 34.133 44.549 93.508 1.00 98.11 106 HIS X N 1
ATOM 830 C CA . HIS A 1 106 ? 34.778 44.566 94.815 1.00 92.40 106 HIS X CA 1
ATOM 831 C C . HIS A 1 106 ? 33.983 45.247 95.896 1.00 98.03 106 HIS X C 1
ATOM 832 O O . HIS A 1 106 ? 34.444 45.334 97.037 1.00 123.53 106 HIS X O 1
ATOM 839 N N . VAL A 1 107 ? 32.785 45.727 95.564 1.00 73.43 107 VAL X N 1
ATOM 840 C CA . VAL A 1 107 ? 31.835 46.124 96.611 1.00 74.31 107 VAL X CA 1
ATOM 841 C C . VAL A 1 107 ? 30.861 44.987 96.903 1.00 85.36 107 VAL X C 1
ATOM 842 O O . VAL A 1 107 ? 30.288 44.920 97.991 1.00 101.52 107 VAL X O 1
ATOM 846 N N . MET A 1 108 ? 30.678 44.100 95.927 1.00 83.13 108 MET X N 1
ATOM 847 C CA . MET A 1 108 ? 29.954 42.857 96.153 1.00 85.05 108 MET X CA 1
ATOM 848 C C . MET A 1 108 ? 30.866 41.871 96.867 1.00 95.54 108 MET X C 1
ATOM 849 O O . MET A 1 108 ? 30.409 41.071 97.686 1.00 90.02 108 MET X O 1
ATOM 854 N N . GLY A 1 109 ? 32.157 41.947 96.545 1.00 87.36 109 GLY X N 1
ATOM 855 C CA . GLY A 1 109 ? 33.191 41.166 97.217 1.00 88.31 109 GLY X CA 1
ATOM 856 C C . GLY A 1 109 ? 33.430 41.685 98.622 1.00 79.41 109 GLY X C 1
ATOM 857 O O . GLY A 1 109 ? 33.663 40.905 99.550 1.00 77.79 109 GLY X O 1
ATOM 858 N N . ALA A 1 110 ? 33.372 43.007 98.771 1.00 69.87 110 ALA X N 1
ATOM 859 C CA . ALA A 1 110 ? 33.382 43.644 100.086 1.00 63.36 110 ALA X CA 1
ATOM 860 C C . ALA A 1 110 ? 32.190 43.162 100.920 1.00 72.05 110 ALA X C 1
ATOM 861 O O . ALA A 1 110 ? 32.347 42.785 102.089 1.00 75.48 110 ALA X O 1
ATOM 863 N N . LEU A 1 111 ? 31.008 43.173 100.299 1.00 73.91 111 LEU X N 1
ATOM 864 C CA . LEU A 1 111 ? 29.778 42.711 100.936 1.00 68.06 111 LEU X CA 1
ATOM 865 C C . LEU A 1 111 ? 29.860 41.237 101.323 1.00 66.43 111 LEU X C 1
ATOM 866 O O . LEU A 1 111 ? 29.465 40.866 102.425 1.00 79.68 111 LEU X O 1
ATOM 871 N N . ALA A 1 112 ? 30.380 40.411 100.418 1.00 79.89 112 ALA X N 1
ATOM 872 C CA . ALA A 1 112 ? 30.489 38.970 100.644 1.00 91.56 112 ALA X CA 1
ATOM 873 C C . ALA A 1 112 ? 31.287 38.615 101.900 1.00 89.67 112 ALA X C 1
ATOM 874 O O . ALA A 1 112 ? 30.919 37.693 102.634 1.00 105.11 112 ALA X O 1
ATOM 876 N N . GLU A 1 113 ? 32.377 39.345 102.138 1.00 104.15 113 GLU X N 1
ATOM 877 C CA . GLU A 1 113 ? 33.205 39.141 103.325 1.00 103.61 113 GLU X CA 1
ATOM 878 C C . GLU A 1 113 ? 32.462 39.624 104.563 1.00 84.69 113 GLU X C 1
ATOM 879 O O . GLU A 1 113 ? 32.191 38.839 105.469 1.00 99.15 113 GLU X O 1
ATOM 885 N N . VAL A 1 114 ? 32.119 40.910 104.576 1.00 92.80 114 VAL X N 1
ATOM 886 C CA . VAL A 1 114 ? 31.400 41.538 105.692 1.00 96.18 114 VAL X CA 1
ATOM 887 C C . VAL A 1 114 ? 30.041 40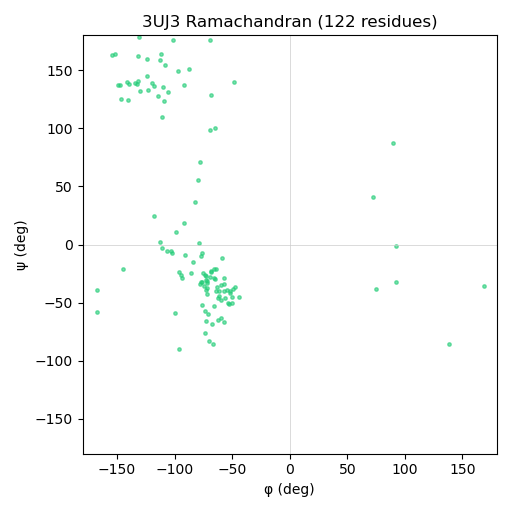.858 105.945 1.00 93.23 114 VAL X C 1
ATOM 888 O O . VAL A 1 114 ? 29.396 41.082 106.971 1.00 101.54 114 VAL X O 1
ATOM 892 N N . GLU A 1 115 ? 29.630 40.009 105.007 1.00 101.26 115 GLU X N 1
ATOM 893 C CA . GLU A 1 115 ? 28.485 39.128 105.197 1.00 107.98 115 GLU X CA 1
ATOM 894 C C . GLU A 1 115 ? 28.903 38.030 106.168 1.00 107.71 115 GLU X C 1
ATOM 895 O O . GLU A 1 115 ? 28.410 37.967 107.295 1.00 118.10 115 GLU X O 1
ATOM 901 N N . ARG A 1 116 ? 29.841 37.194 105.721 1.00 118.38 116 ARG X N 1
ATOM 902 C CA . ARG A 1 116 ? 30.422 36.107 106.517 1.00 113.68 116 ARG X CA 1
ATOM 903 C C . ARG A 1 116 ? 30.950 36.580 107.874 1.00 110.96 116 ARG X C 1
ATOM 904 O O . ARG A 1 116 ? 30.761 35.908 108.886 1.00 115.81 116 ARG X O 1
ATOM 912 N N . GLU A 1 117 ? 31.577 37.754 107.883 1.00 108.89 117 GLU X N 1
ATOM 913 C CA . GLU A 1 117 ? 32.194 38.324 109.077 1.00 110.51 117 GLU X CA 1
ATOM 914 C C . GLU A 1 117 ? 31.170 38.657 110.165 1.00 119.11 117 GLU X C 1
ATOM 915 O O . GLU A 1 117 ? 31.483 38.607 111.356 1.00 137.48 117 GLU X O 1
ATOM 921 N N . LEU A 1 118 ? 29.952 38.991 109.749 1.00 121.45 118 LEU X N 1
ATOM 922 C CA . LEU A 1 118 ? 28.874 39.313 110.681 1.00 133.20 118 LEU X CA 1
ATOM 923 C C . LEU A 1 118 ? 28.007 38.091 110.977 1.00 131.87 118 LEU X C 1
ATOM 924 O O . LEU A 1 118 ? 27.391 38.001 112.041 1.00 138.97 118 LEU X O 1
ATOM 929 N N . ILE A 1 119 ? 27.967 37.158 110.029 1.00 141.42 119 ILE X N 1
ATOM 930 C CA . ILE A 1 119 ? 27.258 35.891 110.209 1.00 148.36 119 ILE X CA 1
ATOM 931 C C . ILE A 1 119 ? 28.019 34.990 111.191 1.00 152.73 119 ILE X C 1
ATOM 932 O O . ILE A 1 119 ? 27.415 34.373 112.073 1.00 153.74 119 ILE X O 1
ATOM 937 N N . ILE A 1 120 ? 29.342 34.942 111.045 1.00 153.15 120 ILE X N 1
ATOM 938 C CA . ILE A 1 120 ? 30.187 34.067 111.862 1.00 153.81 120 ILE X CA 1
ATOM 939 C C . ILE A 1 120 ? 30.325 34.544 113.312 1.00 154.92 120 ILE X C 1
ATOM 940 O O . ILE A 1 120 ? 30.546 33.736 114.215 1.00 155.68 120 ILE X O 1
ATOM 945 N N . GLU A 1 121 ? 30.189 35.852 113.526 1.00 151.57 121 GLU X N 1
ATOM 946 C CA . GLU A 1 121 ? 30.274 36.426 114.870 1.00 163.16 121 GLU X CA 1
ATOM 947 C C . GLU A 1 121 ? 28.936 36.346 115.610 1.00 170.00 121 GLU X C 1
ATOM 948 O O . GLU A 1 121 ? 28.878 36.518 116.832 1.00 155.70 121 GLU X O 1
ATOM 954 N N . ARG A 1 122 ? 27.869 36.089 114.855 1.00 178.68 122 ARG X N 1
ATOM 955 C CA . ARG A 1 122 ? 26.532 35.904 115.413 1.00 187.27 122 ARG X CA 1
ATOM 956 C C . ARG A 1 122 ? 26.461 34.596 116.199 1.00 183.28 122 ARG X C 1
ATOM 957 O O . ARG A 1 122 ? 25.674 34.466 117.139 1.00 182.80 122 ARG X O 1
ATOM 965 N N . THR A 1 123 ? 27.302 33.641 115.802 1.00 180.35 123 THR X N 1
ATOM 966 C CA . THR A 1 123 ? 27.376 32.318 116.421 1.00 171.88 123 THR X CA 1
ATOM 967 C C . THR A 1 123 ? 27.872 32.383 117.871 1.00 186.71 123 THR X C 1
ATOM 968 O O . THR A 1 123 ? 27.512 31.537 118.694 1.00 186.32 123 THR X O 1
ATOM 972 N N . MET A 1 124 ? 28.687 33.393 118.174 1.00 190.86 124 MET X N 1
ATOM 973 C CA . MET A 1 124 ? 29.298 33.542 119.497 1.00 189.08 124 MET X CA 1
ATOM 974 C C . MET A 1 124 ? 28.266 33.926 120.561 1.00 180.09 124 MET X C 1
ATOM 975 O O . MET A 1 124 ? 27.755 33.059 121.273 1.00 177.27 124 MET X O 1
ATOM 980 N N . ALA A 1 125 ? 27.962 35.219 120.662 1.00 189.71 125 ALA X N 1
ATOM 981 C CA . ALA A 1 125 ? 26.958 35.714 121.605 1.00 187.96 125 ALA X CA 1
ATOM 982 C C . ALA A 1 125 ? 26.085 36.791 120.970 1.00 190.54 125 ALA X C 1
ATOM 983 O O . ALA A 1 125 ? 25.794 36.744 119.773 1.00 199.31 125 ALA X O 1
#

Solvent-accessible surface area: 7775 Å² total; per-residue (Å²): 87,16,3,6,4,7,20,49,94,58,93,119,63,2,75,129,31,99,85,38,6,90,120,62,52,29,152,71,75,25,86,12,116,44,89,76,80,60,69,94,98,60,30,16,128,105,6,48,135,132,22,112,158,60,22,37,30,11,3,75,82,1,34,70,35,0,48,10,64,153,69,7,61,84,34,16,11,97,5,113,148,114,40,3,40,8,125,2,39,74,22,80,11,45,4,67,25,101,149,2,54,127,114,6,61,70,54,0,38,97,3,21,86,79,64,85,91,109,100,96,164,110,146,130

Foldseek 3Di:
DAEEFEDAPDDPVVVVVVVVQVVVPHDDYYYDHPPPHLQDDDRCVVVVVPDAAPEEYEAADPLRRRLQLVSVCVPQVVVVVRRYWYAYDPLGATCPDPVRVVSVSVSSVVSNVVCVVVVVVVPD

Radius of gyration: 14.45 Å; Cα contacts (8 Å, |Δi|>4): 169; chains: 1; bounding box: 26×34×45 Å

Nearest PDB structures (foldseek):
  3uj3-assembly1_X  TM=1.008E+00  e=3.242E-25  Muvirus mu
  4m6f-assembly1_A  TM=7.014E-01  e=6.897E-15  Muvirus mu
  1zr4-assembly1_A  TM=8.965E-01  e=8.077E-11  Escherichia coli
  2rsl-assembly1_C-2  TM=8.159E-01  e=7.420E-09  Escherichia coli
  1gdt-assembly1_B  TM=7.646E-01  e=8.459E-09  Escherichia coli

Secondary structure (DSSP, 8-state):
-EE-EE-SS--SSHHHHHHHHHHTT--B--EE--SS-SSS-STTHHHHHT--TT--EEES-STTTT--HHHHHHHHHHHHTTT---EETTTTEESSSHHHHHHHHHHHHHHHHHHHHHTTTTT-